Protein AF-0000000085136903 (afdb_homodimer)

InterPro domains:
  IPR010854 YdgH/BhsA/McbA-like domain [PF07338] (37-89)
  IPR025543 Dodecin-like [G3DSA:3.30.1660.10] (21-91)
  IPR036275 YdgH-like superfamily [SSF159871] (2-90)

Solvent-accessible surface area (backbone atoms only — not comparable to full-atom values): 10305 Å² total; per-residue (Å²): 133,81,78,76,74,79,75,72,73,69,76,73,72,72,69,71,70,57,91,49,70,23,38,85,38,52,57,76,63,36,66,77,47,45,87,53,40,41,80,76,54,72,50,73,38,78,70,21,76,35,71,69,50,32,50,51,50,47,33,51,53,32,35,75,71,62,21,46,32,33,29,61,72,46,75,42,73,44,48,24,24,31,36,32,28,41,28,22,29,72,110,133,81,80,74,75,74,74,71,74,68,76,73,71,72,68,71,70,57,89,47,71,24,38,86,38,50,57,75,63,36,66,78,48,45,88,54,39,41,80,74,54,72,51,72,38,78,70,20,76,34,71,68,51,32,50,50,50,46,33,51,55,32,34,76,70,61,20,46,32,34,30,62,73,44,77,43,74,44,46,26,25,31,35,33,28,41,28,22,29,71,108

Foldseek 3Di:
DPPPPPPPPPPPPPCPVPVFQEAEDEPVVCVVVVVVDDDDDDDADDDDPDPVRRVVVRRVVCRVVPHNYDYDDDDDDDDDDDDDDDDDDDD/DDPPPPPPPPPPPPCPVPVFQEAEDEPVVCVVVVVVDDDDDDDADDDDPDPVRRVVVRRVVCRVVPHNYDYDDDDDDDDDDDDDDDDDDDD

Structure (mmCIF, N/CA/C/O backbone):
data_AF-0000000085136903-model_v1
#
loop_
_entity.id
_entity.type
_entity.pdbx_description
1 polymer 'YdgH/BhsA/McbA-like domain-containing protein'
#
loop_
_atom_site.group_PDB
_atom_site.id
_atom_site.type_symbol
_atom_site.label_atom_id
_atom_site.label_alt_id
_atom_site.label_comp_id
_atom_site.label_asym_id
_atom_site.label_entity_id
_atom_site.label_seq_id
_atom_site.pdbx_PDB_ins_code
_atom_site.Cartn_x
_atom_site.Cartn_y
_atom_site.Cartn_z
_atom_site.occupancy
_atom_site.B_iso_or_equiv
_atom_site.auth_seq_id
_atom_site.auth_comp_id
_atom_site.auth_asym_id
_atom_site.auth_atom_id
_atom_site.pdbx_PDB_model_num
ATOM 1 N N . MET A 1 1 ? 38.75 -56.75 4.539 1 23.97 1 MET A N 1
ATOM 2 C CA . MET A 1 1 ? 37.594 -56.531 3.678 1 23.97 1 MET A CA 1
ATOM 3 C C . MET A 1 1 ? 36.594 -55.594 4.332 1 23.97 1 MET A C 1
ATOM 5 O O . MET A 1 1 ? 35.875 -56 5.23 1 23.97 1 MET A O 1
ATOM 9 N N . LYS A 1 2 ? 37.156 -54.531 4.879 1 30.02 2 LYS A N 1
ATOM 10 C CA . LYS A 1 2 ? 36.5 -53.5 5.68 1 30.02 2 LYS A CA 1
ATOM 11 C C . LYS A 1 2 ? 35.25 -52.969 4.992 1 30.02 2 LYS A C 1
ATOM 13 O O . LYS A 1 2 ? 35.312 -52.562 3.83 1 30.02 2 LYS A O 1
ATOM 18 N N . ILE A 1 3 ? 34 -53.5 5.316 1 26.83 3 ILE A N 1
ATOM 19 C CA . ILE A 1 3 ? 32.656 -53.25 4.836 1 26.83 3 ILE A CA 1
ATOM 20 C C . ILE A 1 3 ? 32.344 -51.75 4.895 1 26.83 3 ILE A C 1
ATOM 22 O O . ILE A 1 3 ? 32.469 -51.156 5.953 1 26.83 3 ILE A O 1
ATOM 26 N N . ILE A 1 4 ? 32.75 -50.938 4.008 1 33.31 4 ILE A N 1
ATOM 27 C CA . ILE A 1 4 ? 32.344 -49.562 3.766 1 33.31 4 ILE A CA 1
ATOM 28 C C . ILE A 1 4 ? 30.828 -49.438 3.854 1 33.31 4 ILE A C 1
ATOM 30 O O . ILE A 1 4 ? 30.109 -50.094 3.09 1 33.31 4 ILE A O 1
ATOM 34 N N . SER A 1 5 ? 30.297 -49.344 5.027 1 35.25 5 SER A N 1
ATOM 35 C CA . SER A 1 5 ? 28.891 -49.062 5.285 1 35.25 5 SER A CA 1
ATOM 36 C C . SER A 1 5 ? 28.375 -47.906 4.434 1 35.25 5 SER A C 1
ATOM 38 O O . SER A 1 5 ? 28.984 -46.844 4.418 1 35.25 5 SER A O 1
ATOM 40 N N . LYS A 1 6 ? 27.75 -48.188 3.318 1 33.81 6 LYS A N 1
ATOM 41 C CA . LYS A 1 6 ? 27.016 -47.281 2.447 1 33.81 6 LYS A CA 1
ATOM 42 C C . LYS A 1 6 ? 26.062 -46.375 3.254 1 33.81 6 LYS A C 1
ATOM 44 O O . LYS A 1 6 ? 25.094 -46.875 3.84 1 33.81 6 LYS A O 1
ATOM 49 N N . MET A 1 7 ? 26.531 -45.438 3.943 1 32.44 7 MET A N 1
ATOM 50 C CA . MET A 1 7 ? 25.625 -44.469 4.559 1 32.44 7 MET A CA 1
ATOM 51 C C . MET A 1 7 ? 24.625 -43.938 3.543 1 32.44 7 MET A C 1
ATOM 53 O O . MET A 1 7 ? 25 -43.344 2.527 1 32.44 7 MET A O 1
ATOM 57 N N . LEU A 1 8 ? 23.547 -44.625 3.225 1 30.19 8 LEU A N 1
ATOM 58 C CA . LEU A 1 8 ? 22.422 -44.125 2.453 1 30.19 8 LEU A CA 1
ATOM 59 C C . LEU A 1 8 ? 21.953 -42.781 2.99 1 30.19 8 LEU A C 1
ATOM 61 O O . LEU A 1 8 ? 21.578 -42.656 4.16 1 30.19 8 LEU A O 1
ATOM 65 N N . VAL A 1 9 ? 22.625 -41.719 2.768 1 32.25 9 VAL A N 1
ATOM 66 C CA . VAL A 1 9 ? 22.047 -40.406 2.988 1 32.25 9 VAL A CA 1
ATOM 67 C C . VAL A 1 9 ? 20.625 -40.375 2.453 1 32.25 9 VAL A C 1
ATOM 69 O O . VAL A 1 9 ? 20.406 -40.5 1.246 1 32.25 9 VAL A O 1
ATOM 72 N N . GLY A 1 10 ? 19.719 -41 3.148 1 31.94 10 GLY A N 1
ATOM 73 C CA . GLY A 1 10 ? 18.312 -40.844 2.797 1 31.94 10 GLY A CA 1
ATOM 74 C C . GLY A 1 10 ? 17.922 -39.406 2.484 1 31.94 10 GLY A C 1
ATOM 75 O O . GLY A 1 10 ? 18.234 -38.5 3.254 1 31.94 10 GLY A O 1
ATOM 76 N N . ALA A 1 11 ? 18.094 -39 1.24 1 31.12 11 ALA A N 1
ATOM 77 C CA . ALA A 1 11 ? 17.453 -37.719 0.863 1 31.12 11 ALA A CA 1
ATOM 78 C C . ALA A 1 11 ? 16.109 -37.562 1.559 1 31.12 11 ALA A C 1
ATOM 80 O O . ALA A 1 11 ? 15.195 -38.375 1.352 1 31.12 11 ALA A O 1
ATOM 81 N N . LEU A 1 12 ? 16.031 -37.375 2.855 1 32.25 12 LEU A N 1
ATOM 82 C CA . LEU A 1 12 ? 14.789 -36.938 3.469 1 32.25 12 LEU A CA 1
ATOM 83 C C . LEU A 1 12 ? 14.039 -36 2.551 1 32.25 12 LEU A C 1
ATOM 85 O O . LEU A 1 12 ? 14.531 -34.906 2.238 1 32.25 12 LEU A O 1
ATOM 89 N N . ALA A 1 13 ? 13.352 -36.5 1.514 1 32.62 13 ALA A N 1
ATOM 90 C CA . ALA A 1 13 ? 12.305 -35.75 0.824 1 32.62 13 ALA A CA 1
ATOM 91 C C . ALA A 1 13 ? 11.453 -34.969 1.813 1 32.62 13 ALA A C 1
ATOM 93 O O . ALA A 1 13 ? 10.75 -35.562 2.643 1 32.62 13 ALA A O 1
ATOM 94 N N . PHE A 1 14 ? 11.984 -34.125 2.594 1 31.33 14 PHE A N 1
ATOM 95 C CA . PHE A 1 14 ? 11.078 -33.25 3.342 1 31.33 14 PHE A CA 1
ATOM 96 C C . PHE A 1 14 ? 9.812 -32.969 2.543 1 31.33 14 PHE A C 1
ATOM 98 O O . PHE A 1 14 ? 9.875 -32.438 1.438 1 31.33 14 PHE A O 1
ATOM 105 N N . ALA A 1 15 ? 8.859 -33.844 2.402 1 34.53 15 ALA A N 1
ATOM 106 C CA . ALA A 1 15 ? 7.496 -33.469 2.037 1 34.53 15 ALA A CA 1
ATOM 107 C C . ALA A 1 15 ? 7.094 -32.156 2.697 1 34.53 15 ALA A C 1
ATOM 109 O O . ALA A 1 15 ? 6.855 -32.094 3.906 1 34.53 15 ALA A O 1
ATOM 110 N N . VAL A 1 16 ? 7.793 -31.156 2.736 1 36.34 16 VAL A N 1
ATOM 111 C CA . VAL A 1 16 ? 7.07 -29.938 3.088 1 36.34 16 VAL A CA 1
ATOM 112 C C . VAL A 1 16 ? 5.609 -30.062 2.658 1 36.34 16 VAL A C 1
ATOM 114 O O . VAL A 1 16 ? 5.312 -30.203 1.468 1 36.34 16 VAL A O 1
ATOM 117 N N . THR A 1 17 ? 4.75 -30.875 3.25 1 40.06 17 THR A N 1
ATOM 118 C CA . THR A 1 17 ? 3.314 -30.953 3.008 1 40.06 17 THR A CA 1
ATOM 119 C C . THR A 1 17 ? 2.744 -29.562 2.74 1 40.06 17 THR A C 1
ATOM 121 O O . THR A 1 17 ? 2.768 -28.688 3.617 1 40.06 17 THR A O 1
ATOM 124 N N . ASN A 1 18 ? 3.203 -28.969 1.806 1 45.53 18 ASN A N 1
ATOM 125 C CA . ASN A 1 18 ? 2.449 -27.766 1.433 1 45.53 18 ASN A CA 1
ATOM 126 C C . ASN A 1 18 ? 0.958 -27.938 1.705 1 45.53 18 ASN A C 1
ATOM 128 O O . ASN A 1 18 ? 0.367 -28.953 1.332 1 45.53 18 ASN A O 1
ATOM 132 N N . VAL A 1 19 ? 0.495 -27.594 2.959 1 55.88 19 VAL A N 1
ATOM 133 C CA . VAL A 1 19 ? -0.893 -27.688 3.4 1 55.88 19 VAL A CA 1
ATOM 134 C C . VAL A 1 19 ? -1.829 -27.484 2.211 1 55.88 19 VAL A C 1
ATOM 136 O O . VAL A 1 19 ? -2.904 -28.078 2.148 1 55.88 19 VAL A O 1
ATOM 139 N N . TYR A 1 20 ? -1.278 -26.719 1.335 1 63.19 20 TYR A N 1
ATOM 140 C CA . TYR A 1 20 ? -2.168 -26.531 0.196 1 63.19 20 TYR A CA 1
ATOM 141 C C . TYR A 1 20 ? -1.762 -27.422 -0.973 1 63.19 20 TYR A C 1
ATOM 143 O O . TYR A 1 20 ? -0.585 -27.75 -1.124 1 63.19 20 TYR A O 1
ATOM 151 N N . ALA A 1 21 ? -2.658 -27.953 -1.656 1 73 21 ALA A N 1
ATOM 152 C CA . ALA A 1 21 ? -2.482 -28.828 -2.812 1 73 21 ALA A CA 1
ATOM 153 C C . ALA A 1 21 ? -1.931 -28.062 -4.008 1 73 21 ALA A C 1
ATOM 155 O O . ALA A 1 21 ? -1.043 -28.547 -4.711 1 73 21 ALA A O 1
ATOM 156 N N . ALA A 1 22 ? -2.406 -26.859 -4.02 1 85.69 22 ALA A N 1
ATOM 157 C CA . ALA A 1 22 ? -2.02 -26.094 -5.203 1 85.69 22 ALA A CA 1
ATOM 158 C C . ALA A 1 22 ? -0.584 -25.578 -5.086 1 85.69 22 ALA A C 1
ATOM 160 O O . ALA A 1 22 ? -0.19 -25.047 -4.043 1 85.69 22 ALA A O 1
ATOM 161 N N . GLU A 1 23 ? 0.165 -25.844 -6.133 1 87.56 23 GLU A N 1
ATOM 162 C CA . GLU A 1 23 ? 1.556 -25.406 -6.191 1 87.56 23 GLU A CA 1
ATOM 163 C C . GLU A 1 23 ? 1.69 -24.094 -6.965 1 87.56 23 GLU A C 1
ATOM 165 O O . GLU A 1 23 ? 1.056 -23.906 -8.008 1 87.56 23 GLU A O 1
ATOM 170 N N . LEU A 1 24 ? 2.562 -23.219 -6.418 1 87 24 LEU 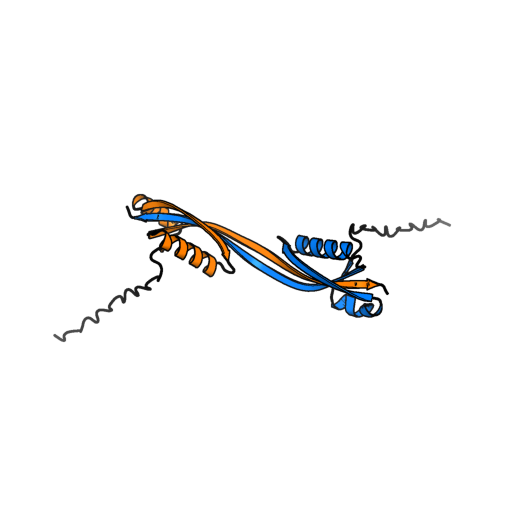A N 1
ATOM 171 C CA . LEU A 1 24 ? 2.873 -21.953 -7.086 1 87 24 LEU A CA 1
ATOM 172 C C . LEU A 1 24 ? 3.986 -22.141 -8.109 1 87 24 LEU A C 1
ATOM 174 O O . LEU A 1 24 ? 5.031 -22.719 -7.801 1 87 24 LEU A O 1
ATOM 178 N N . MET A 1 25 ? 3.725 -21.719 -9.43 1 87.25 25 MET A N 1
ATOM 179 C CA . MET A 1 25 ? 4.73 -21.766 -10.484 1 87.25 25 MET A CA 1
ATOM 180 C C . MET A 1 25 ? 4.887 -20.406 -11.148 1 87.25 25 MET A C 1
ATOM 182 O O . MET A 1 25 ? 3.912 -19.672 -11.289 1 87.25 25 MET A O 1
ATOM 186 N N . THR A 1 26 ? 6.141 -20.172 -11.523 1 83.62 26 THR A N 1
ATOM 187 C CA . THR A 1 26 ? 6.34 -18.984 -12.336 1 83.62 26 THR A CA 1
ATOM 188 C C . THR A 1 26 ? 5.895 -19.219 -13.773 1 83.62 26 THR A C 1
ATOM 190 O O . THR A 1 26 ? 5.789 -20.375 -14.211 1 83.62 26 THR A O 1
ATOM 193 N N . LYS A 1 27 ? 5.688 -18.109 -14.461 1 88.81 27 LYS A N 1
ATOM 194 C CA . LYS A 1 27 ? 5.297 -18.219 -15.867 1 88.81 27 LYS A CA 1
ATOM 195 C C . LYS A 1 27 ? 6.348 -18.969 -16.672 1 88.81 27 LYS A C 1
ATOM 197 O O . LYS A 1 27 ? 6.012 -19.844 -17.469 1 88.81 27 LYS A O 1
ATOM 202 N N . ALA A 1 28 ? 7.59 -18.719 -16.438 1 83.56 28 ALA A N 1
ATOM 203 C CA . ALA A 1 28 ? 8.695 -19.344 -17.172 1 83.56 28 ALA A CA 1
ATOM 204 C C . ALA A 1 28 ? 8.734 -20.844 -16.922 1 83.56 28 ALA A C 1
ATOM 206 O O . ALA A 1 28 ? 8.93 -21.641 -17.844 1 83.56 28 ALA A O 1
ATOM 207 N N . GLU A 1 29 ? 8.555 -21.234 -15.641 1 85.06 29 GLU A N 1
ATOM 208 C CA . GLU A 1 29 ? 8.531 -22.641 -15.305 1 85.06 29 GLU A CA 1
ATOM 209 C C . GLU A 1 29 ? 7.309 -23.344 -15.898 1 85.06 29 GLU A C 1
ATOM 211 O O . GLU A 1 29 ? 7.402 -24.469 -16.391 1 85.06 29 GLU A O 1
ATOM 216 N N . PHE A 1 30 ? 6.301 -22.625 -15.875 1 93.88 30 PHE A N 1
ATOM 217 C CA . PHE A 1 30 ? 5.047 -23.219 -16.344 1 93.88 30 PHE A CA 1
ATOM 218 C C . PHE A 1 30 ? 5.082 -23.453 -17.844 1 93.88 30 PHE A C 1
ATOM 220 O O . PHE A 1 30 ? 4.574 -24.469 -18.328 1 93.88 30 PHE A O 1
ATOM 227 N N . GLU A 1 31 ? 5.594 -22.578 -18.516 1 92.62 31 GLU A N 1
ATOM 228 C CA . GLU A 1 31 ? 5.668 -22.688 -19.969 1 92.62 31 GLU A CA 1
ATOM 229 C C . GLU A 1 31 ? 6.312 -24.016 -20.391 1 92.62 31 GLU A C 1
ATOM 231 O O . GLU A 1 31 ? 5.965 -24.578 -21.438 1 92.62 31 GLU A O 1
ATOM 236 N N . LYS A 1 32 ? 7.191 -24.562 -19.609 1 92.81 32 LYS A N 1
ATOM 237 C CA . LYS A 1 32 ? 7.891 -25.812 -19.922 1 92.81 32 LYS A CA 1
ATOM 238 C C . LYS A 1 32 ? 6.977 -27.016 -19.734 1 92.81 32 LYS A C 1
ATOM 240 O O . LYS A 1 32 ? 7.234 -28.094 -20.297 1 92.81 32 LYS A O 1
ATOM 245 N N . VAL A 1 33 ? 5.961 -26.828 -18.922 1 94.38 33 VAL A N 1
ATOM 246 C CA . VAL A 1 33 ? 5.121 -27.969 -18.594 1 94.38 33 VAL A CA 1
ATOM 247 C C . VAL A 1 33 ? 3.664 -27.656 -18.922 1 94.38 33 VAL A C 1
ATOM 249 O O . VAL A 1 33 ? 2.76 -28.406 -18.531 1 94.38 33 VAL A O 1
ATOM 252 N N . GLU A 1 34 ? 3.27 -26.578 -19.5 1 95.56 34 GLU A N 1
ATOM 253 C CA . GLU A 1 34 ? 1.928 -26.078 -19.781 1 95.56 34 GLU A CA 1
ATOM 254 C C . GLU A 1 34 ? 1.062 -27.141 -20.438 1 95.56 34 GLU A C 1
ATOM 256 O O . GLU A 1 34 ? -0.133 -27.25 -20.141 1 95.56 34 GLU A O 1
ATOM 261 N N . SER A 1 35 ? 1.703 -28 -21.234 1 96.31 35 SER A N 1
ATOM 262 C CA . SER A 1 35 ? 0.973 -29.031 -21.969 1 96.31 35 SER A CA 1
ATOM 263 C C . SER A 1 35 ? 0.404 -30.078 -21.016 1 96.31 35 SER A C 1
ATOM 265 O O . SER A 1 35 ? -0.528 -30.797 -21.375 1 96.31 35 SER A O 1
ATOM 267 N N . GLN A 1 36 ? 0.978 -30.188 -19.906 1 96.5 36 GLN A N 1
ATOM 268 C CA . GLN A 1 36 ? 0.554 -31.188 -18.922 1 96.5 36 GLN A CA 1
ATOM 269 C C . GLN A 1 36 ? -0.641 -30.688 -18.125 1 96.5 36 GLN A C 1
ATOM 271 O O . GLN A 1 36 ? -1.258 -31.453 -17.375 1 96.5 36 GLN A O 1
ATOM 276 N N . TYR A 1 37 ? -0.963 -29.5 -18.328 1 96.56 37 TYR A N 1
ATOM 277 C CA . TYR A 1 37 ? -1.989 -28.875 -17.5 1 96.56 37 TYR A CA 1
ATOM 278 C C . TYR A 1 37 ? -3.076 -28.234 -18.344 1 96.56 37 TYR A C 1
ATOM 280 O O . TYR A 1 37 ? -2.834 -27.875 -19.5 1 96.56 37 TYR A O 1
ATOM 288 N N . GLU A 1 38 ? -4.355 -28.172 -17.797 1 97.5 38 GLU A N 1
ATOM 289 C CA . GLU A 1 38 ? -5.465 -27.453 -18.422 1 97.5 38 GLU A CA 1
ATOM 290 C C . GLU A 1 38 ? -5.957 -26.328 -17.516 1 97.5 38 GLU A C 1
ATOM 292 O O . GLU A 1 38 ? -6.141 -26.516 -16.312 1 97.5 38 GLU A O 1
ATOM 297 N N . LYS A 1 39 ? -6.121 -25.125 -18.141 1 96.25 39 LYS A N 1
ATOM 298 C CA . LYS A 1 39 ? -6.609 -23.969 -17.375 1 96.25 39 LYS A CA 1
ATOM 299 C C . LYS A 1 39 ? -8.031 -24.203 -16.875 1 96.25 39 LYS A C 1
ATOM 301 O O . LYS A 1 39 ? -8.906 -24.609 -17.641 1 96.25 39 LYS A O 1
ATOM 306 N N . ILE A 1 40 ? -8.234 -23.984 -15.688 1 97.19 40 ILE A N 1
ATOM 307 C CA . ILE A 1 40 ? -9.562 -24.219 -15.141 1 97.19 40 ILE A CA 1
ATOM 308 C C . ILE A 1 40 ? -10.148 -22.891 -14.641 1 97.19 40 ILE A C 1
ATOM 310 O O . ILE A 1 40 ? -11.273 -22.859 -14.133 1 97.19 40 ILE A O 1
ATOM 314 N N . GLY A 1 41 ? -9.414 -21.703 -14.594 1 94.75 41 GLY A N 1
ATOM 315 C CA . GLY A 1 41 ? -9.93 -20.406 -14.211 1 94.75 41 GLY A CA 1
ATOM 316 C C . GLY A 1 41 ? -8.844 -19.406 -13.852 1 94.75 41 GLY A C 1
ATOM 317 O O . GLY A 1 41 ? -7.68 -19.594 -14.219 1 94.75 41 GLY A O 1
ATOM 318 N N . ASP A 1 42 ? -9.227 -18.25 -13.328 1 95.19 42 ASP A N 1
ATOM 319 C CA . ASP A 1 42 ? -8.344 -17.219 -12.789 1 95.19 42 ASP A CA 1
ATOM 320 C C . ASP A 1 42 ? -8.789 -16.781 -11.398 1 95.19 42 ASP A C 1
ATOM 322 O O . ASP A 1 42 ? -9.961 -16.922 -11.047 1 95.19 42 ASP A O 1
ATOM 326 N N . ILE A 1 43 ? -7.797 -16.453 -10.617 1 93.94 43 ILE A N 1
ATOM 327 C CA . ILE A 1 43 ? -8.055 -15.961 -9.266 1 93.94 43 ILE A CA 1
ATOM 328 C C . ILE A 1 43 ? -7.312 -14.648 -9.039 1 93.94 43 ILE A C 1
ATOM 330 O O . ILE A 1 43 ? -6.398 -14.305 -9.797 1 93.94 43 ILE A O 1
ATOM 334 N N . SER A 1 44 ? -7.922 -13.859 -7.988 1 91.88 44 SER A N 1
ATOM 335 C CA . SER A 1 44 ? -7.258 -12.609 -7.633 1 91.88 44 SER A CA 1
ATOM 336 C C . SER A 1 44 ? -7.352 -12.344 -6.133 1 91.88 44 SER A C 1
ATOM 338 O O . SER A 1 44 ? -8.164 -12.953 -5.438 1 91.88 44 SER A O 1
ATOM 340 N N . THR A 1 45 ? -6.438 -11.734 -5.609 1 89.94 45 THR A N 1
ATOM 341 C CA . THR A 1 45 ? -6.453 -11.25 -4.234 1 89.94 45 THR A CA 1
ATOM 342 C C . THR A 1 45 ? -6.254 -9.734 -4.195 1 89.94 45 THR A C 1
ATOM 344 O O . THR A 1 45 ? -5.605 -9.164 -5.078 1 89.94 45 THR A O 1
ATOM 347 N N . SER A 1 46 ? -7.156 -9.281 -3.209 1 81.38 46 SER A N 1
ATOM 348 C CA . SER A 1 46 ? -7.062 -7.84 -2.994 1 81.38 46 SER A CA 1
ATOM 349 C C . SER A 1 46 ? -7.035 -7.504 -1.508 1 81.38 46 SER A C 1
ATOM 351 O O . SER A 1 46 ? -7.555 -8.258 -0.685 1 81.38 46 SER A O 1
ATOM 353 N N . ASN A 1 47 ? -5.949 -6.789 -1.061 1 74.81 47 ASN A N 1
ATOM 354 C CA . ASN A 1 47 ? -5.98 -6.199 0.273 1 74.81 47 ASN A CA 1
ATOM 355 C C . ASN A 1 47 ? -5.078 -6.957 1.243 1 74.81 47 ASN A C 1
ATOM 357 O O . ASN A 1 47 ? -5.344 -6.996 2.445 1 74.81 47 ASN A O 1
ATOM 361 N N . GLU A 1 48 ? -4.238 -7.676 0.628 1 72.12 48 GLU A N 1
ATOM 362 C CA . GLU A 1 48 ? -3.303 -8.367 1.51 1 72.12 48 GLU A CA 1
ATOM 363 C C . GLU A 1 48 ? -2.186 -7.438 1.972 1 72.12 48 GLU A C 1
ATOM 365 O O . GLU A 1 48 ? -1.855 -6.469 1.284 1 72.12 48 GLU A O 1
ATOM 370 N N . MET A 1 49 ? -1.651 -7.738 3.189 1 73.69 49 MET A N 1
ATOM 371 C CA . MET A 1 49 ? -0.703 -6.84 3.842 1 73.69 49 MET A CA 1
ATOM 372 C C . MET A 1 49 ? 0.721 -7.117 3.371 1 73.69 49 MET A C 1
ATOM 374 O O . MET A 1 49 ? 1.597 -6.258 3.488 1 73.69 49 MET A O 1
ATOM 378 N N . SER A 1 50 ? 0.898 -8.344 2.93 1 74.69 50 SER A N 1
ATOM 379 C CA . SER A 1 50 ? 2.236 -8.695 2.463 1 74.69 50 SER A CA 1
ATOM 380 C C . SER A 1 50 ? 2.172 -9.617 1.252 1 74.69 50 SER A C 1
ATOM 382 O O . SER A 1 50 ? 1.134 -10.219 0.979 1 74.69 50 SER A O 1
ATOM 384 N N . THR A 1 51 ? 3.301 -9.609 0.578 1 75.19 51 THR A N 1
ATOM 385 C CA . THR A 1 51 ? 3.42 -10.516 -0.559 1 75.19 51 THR A CA 1
ATOM 386 C C . THR A 1 51 ? 3.191 -11.961 -0.125 1 75.19 51 THR A C 1
ATOM 388 O O . THR A 1 51 ? 2.572 -12.742 -0.851 1 75.19 51 THR A O 1
ATOM 391 N N . ALA A 1 52 ? 3.674 -12.305 1.064 1 77.06 52 ALA A N 1
ATOM 392 C CA . ALA A 1 52 ? 3.488 -13.648 1.596 1 77.06 52 ALA A CA 1
ATOM 393 C C . ALA A 1 52 ? 2.012 -13.953 1.829 1 77.06 52 ALA A C 1
ATOM 395 O O . ALA A 1 52 ? 1.525 -15.023 1.469 1 77.06 52 ALA A O 1
ATOM 396 N N . ASP A 1 53 ? 1.289 -12.984 2.348 1 81.94 53 ASP A N 1
ATOM 397 C CA . ASP A 1 53 ? -0.14 -13.141 2.598 1 81.94 53 ASP A CA 1
ATOM 398 C C . ASP A 1 53 ? -0.92 -13.242 1.289 1 81.94 53 ASP A C 1
ATOM 400 O O . ASP A 1 53 ? -1.857 -14.031 1.176 1 81.94 53 ASP A O 1
ATOM 404 N N . ALA A 1 54 ? -0.565 -12.438 0.342 1 84.5 54 ALA A N 1
ATOM 405 C CA . ALA A 1 54 ? -1.227 -12.453 -0.959 1 84.5 54 ALA A CA 1
ATOM 406 C C . ALA A 1 54 ? -1.047 -13.805 -1.649 1 84.5 54 ALA A C 1
ATOM 408 O O . ALA A 1 54 ? -2.002 -14.359 -2.195 1 84.5 54 ALA A O 1
ATOM 409 N N . LYS A 1 55 ? 0.183 -14.281 -1.543 1 83.38 55 LYS A N 1
ATOM 410 C CA . LYS A 1 55 ? 0.474 -15.586 -2.127 1 83.38 55 LYS A CA 1
ATOM 411 C C . LYS A 1 55 ? -0.325 -16.688 -1.438 1 83.38 55 LYS A C 1
ATOM 413 O O . LYS A 1 55 ? -0.893 -17.562 -2.102 1 83.38 55 LYS A O 1
ATOM 418 N N . GLU A 1 56 ? -0.351 -16.641 -0.131 1 84.88 56 GLU A N 1
ATOM 419 C CA . GLU A 1 56 ? -1.094 -17.641 0.627 1 84.88 56 GLU A CA 1
ATOM 420 C C . GLU A 1 56 ? -2.578 -17.609 0.276 1 84.88 56 GLU A C 1
ATOM 422 O O . GLU A 1 56 ? -3.207 -18.656 0.117 1 84.88 56 GLU A O 1
ATOM 427 N N . ASP A 1 57 ? -3.125 -16.406 0.11 1 89.56 57 ASP A N 1
ATOM 428 C CA . ASP A 1 57 ? -4.527 -16.25 -0.268 1 89.56 57 ASP A CA 1
ATOM 429 C C . ASP A 1 57 ? -4.793 -16.859 -1.646 1 89.56 57 ASP A C 1
ATOM 431 O O . ASP A 1 57 ? -5.789 -17.547 -1.84 1 89.56 57 ASP A O 1
ATOM 435 N N . LEU A 1 58 ? -3.912 -16.562 -2.539 1 91.62 58 LEU A N 1
ATOM 436 C CA . LEU A 1 58 ? -4.047 -17.109 -3.885 1 91.62 58 LEU A CA 1
ATOM 437 C C . LEU A 1 58 ? -3.957 -18.641 -3.865 1 91.62 58 LEU A C 1
ATOM 439 O O . LEU A 1 58 ? -4.719 -19.312 -4.555 1 91.62 58 LEU A O 1
ATOM 443 N N . ILE A 1 59 ? -3.08 -19.203 -3.039 1 90.75 59 ILE A N 1
ATOM 444 C CA . ILE A 1 59 ? -2.914 -20.641 -2.926 1 90.75 59 ILE A CA 1
ATOM 445 C C . ILE A 1 59 ? -4.176 -21.266 -2.328 1 90.75 59 ILE A C 1
ATOM 447 O O . ILE A 1 59 ? -4.664 -22.281 -2.814 1 90.75 59 ILE A O 1
ATOM 451 N N . LYS A 1 60 ? -4.672 -20.625 -1.354 1 89.88 60 LYS A N 1
ATOM 452 C CA . LYS A 1 60 ? -5.895 -21.125 -0.727 1 89.88 60 LYS A CA 1
ATOM 453 C C . LYS A 1 60 ? -7.051 -21.156 -1.722 1 89.88 60 LYS A C 1
ATOM 455 O O . LYS A 1 60 ? -7.793 -22.125 -1.793 1 89.88 60 LYS A O 1
ATOM 460 N N . LYS A 1 61 ? -7.184 -20.078 -2.475 1 92.44 61 LYS A N 1
ATOM 461 C CA . LYS A 1 61 ? -8.242 -20 -3.475 1 92.44 61 LYS A CA 1
ATOM 462 C C . LYS A 1 61 ? -8.07 -21.078 -4.547 1 92.44 61 LYS A C 1
ATOM 464 O O . LYS A 1 61 ? -9.047 -21.672 -5 1 92.44 61 LYS A O 1
ATOM 469 N N . ALA A 1 62 ? -6.871 -21.266 -4.867 1 93.5 62 ALA A N 1
ATOM 470 C CA . ALA A 1 62 ? -6.582 -22.297 -5.863 1 93.5 62 ALA A CA 1
ATOM 471 C C . ALA A 1 62 ? -6.93 -23.688 -5.336 1 93.5 62 ALA A C 1
ATOM 473 O O . ALA A 1 62 ? -7.516 -24.5 -6.055 1 93.5 62 ALA A O 1
ATOM 474 N N . ASP A 1 63 ? -6.625 -23.906 -4.109 1 90.06 63 ASP A N 1
ATOM 475 C CA . ASP A 1 63 ? -6.914 -25.188 -3.49 1 90.06 63 ASP A CA 1
ATOM 476 C C . ASP A 1 63 ? -8.422 -25.438 -3.408 1 90.06 63 ASP A C 1
ATOM 478 O O . ASP A 1 63 ? -8.883 -26.547 -3.664 1 90.06 63 ASP A O 1
ATOM 482 N N . GLU A 1 64 ? -9.148 -24.406 -3.135 1 91.69 64 GLU A N 1
ATOM 483 C CA . GLU A 1 64 ? -10.602 -24.516 -3.02 1 91.69 64 GLU A CA 1
ATOM 484 C C . GLU A 1 64 ? -11.234 -24.875 -4.359 1 91.69 64 GLU A C 1
ATOM 486 O O . GLU A 1 64 ? -12.281 -25.516 -4.406 1 91.69 64 GLU A O 1
ATOM 491 N N . LYS A 1 65 ? -10.508 -24.453 -5.32 1 92.56 65 LYS A N 1
ATOM 492 C CA . LYS A 1 65 ? -11.039 -24.688 -6.66 1 92.56 65 LYS A CA 1
ATOM 493 C C . LYS A 1 65 ? -10.484 -25.984 -7.246 1 92.56 65 LYS A C 1
ATOM 495 O O . LYS A 1 65 ? -10.805 -26.344 -8.375 1 92.56 65 LYS A O 1
ATOM 500 N N . GLY A 1 66 ? -9.555 -26.594 -6.453 1 93 66 GLY A N 1
ATOM 501 C CA . GLY A 1 66 ? -9.039 -27.891 -6.832 1 93 66 GLY A CA 1
ATOM 502 C C . GLY A 1 66 ? -7.895 -27.812 -7.828 1 93 66 GLY A C 1
ATOM 503 O O . GLY A 1 66 ? -7.625 -28.781 -8.547 1 93 66 GLY A O 1
ATOM 504 N N . ALA A 1 67 ? -7.312 -26.672 -7.875 1 93.81 67 ALA A N 1
ATOM 505 C CA . ALA A 1 67 ? -6.199 -26.516 -8.812 1 93.81 67 ALA A CA 1
ATOM 506 C C . ALA A 1 67 ? -4.961 -27.25 -8.312 1 93.81 67 ALA A C 1
ATOM 508 O O . ALA A 1 67 ? -4.734 -27.359 -7.109 1 93.81 67 ALA A O 1
ATOM 509 N N . ASP A 1 68 ? -4.164 -27.734 -9.32 1 94.06 68 ASP A N 1
ATOM 510 C CA . ASP A 1 68 ? -2.875 -28.344 -9 1 94.06 68 ASP A CA 1
ATOM 511 C C . ASP A 1 68 ? -1.755 -27.297 -9.031 1 94.06 68 ASP A C 1
ATOM 513 O O . ASP A 1 68 ? -0.775 -27.422 -8.297 1 94.06 68 ASP A O 1
ATOM 517 N N . VAL A 1 69 ? -2.02 -26.328 -9.859 1 93.62 69 VAL A N 1
ATOM 518 C CA . VAL A 1 69 ? -0.983 -25.328 -10.07 1 93.62 69 VAL A CA 1
ATOM 519 C C . VAL A 1 69 ? -1.621 -23.953 -10.195 1 93.62 69 VAL A C 1
ATOM 521 O O . VAL A 1 69 ? -2.689 -23.797 -10.797 1 93.62 69 VAL A O 1
ATOM 524 N N . LEU A 1 70 ? -0.973 -23 -9.617 1 95.19 70 LEU A N 1
ATOM 525 C CA . LEU A 1 70 ? -1.288 -21.609 -9.914 1 95.19 70 LEU A CA 1
ATOM 526 C C . LEU A 1 70 ? -0.077 -20.891 -10.5 1 95.19 70 LEU A C 1
ATOM 528 O O . LEU A 1 70 ? 1.053 -21.109 -10.055 1 95.19 70 LEU A O 1
ATOM 532 N N . VAL A 1 71 ? -0.349 -20.016 -11.531 1 94.31 71 VAL A N 1
ATOM 533 C CA . VAL A 1 71 ? 0.663 -19.234 -12.219 1 94.31 71 VAL A CA 1
ATOM 534 C C . VAL A 1 71 ? 0.364 -17.734 -12.039 1 94.31 71 VAL A C 1
ATOM 536 O O . VAL A 1 71 ? -0.659 -17.25 -12.516 1 94.31 71 VAL A O 1
ATOM 539 N N . LEU A 1 72 ? 1.372 -17.094 -11.422 1 89.81 72 LEU A N 1
ATOM 540 C CA . LEU A 1 72 ? 1.187 -15.664 -11.172 1 8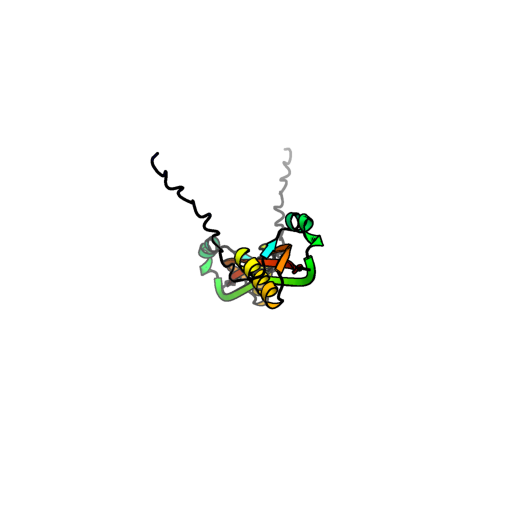9.81 72 LEU A CA 1
ATOM 541 C C . LEU A 1 72 ? 1.222 -14.867 -12.469 1 89.81 72 LEU A C 1
ATOM 543 O O . LEU A 1 72 ? 2.125 -15.047 -13.289 1 89.81 72 LEU A O 1
ATOM 547 N N . THR A 1 73 ? 0.214 -14.07 -12.633 1 91.81 73 THR A N 1
ATOM 548 C CA . THR A 1 73 ? 0.126 -13.281 -13.859 1 91.81 73 THR A CA 1
ATOM 549 C C . THR A 1 73 ? 0.389 -11.805 -13.562 1 91.81 73 THR A C 1
ATOM 551 O O . THR A 1 73 ? 0.878 -11.07 -14.422 1 91.81 73 THR A O 1
ATOM 554 N N . SER A 1 74 ? -0.05 -11.391 -12.414 1 84.06 74 SER A N 1
ATOM 555 C CA . SER A 1 74 ? 0.184 -9.992 -12.047 1 84.06 74 SER A CA 1
ATOM 556 C C . SER A 1 74 ? 0.306 -9.836 -10.531 1 84.06 74 SER A C 1
ATOM 558 O O . SER A 1 74 ? -0.25 -10.625 -9.773 1 84.06 74 SER A O 1
ATOM 560 N N . GLY A 1 75 ? 1.213 -8.977 -10.062 1 80.12 75 GLY A N 1
ATOM 561 C CA . GLY A 1 75 ? 1.345 -8.531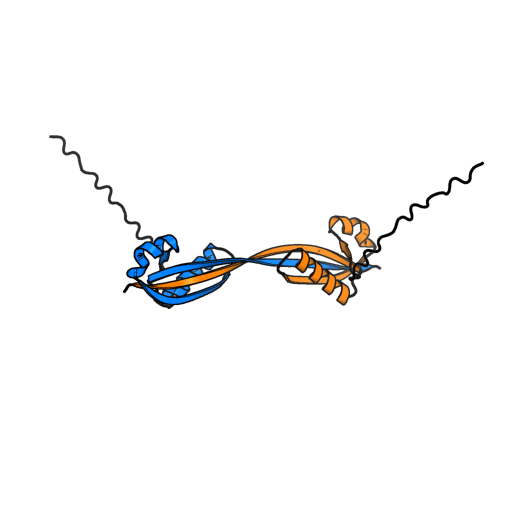 -8.68 1 80.12 75 GLY A CA 1
ATOM 562 C C . GLY A 1 75 ? 1.672 -7.059 -8.562 1 80.12 75 GLY A C 1
ATOM 563 O O . GLY A 1 75 ? 2.494 -6.535 -9.312 1 80.12 75 GLY A O 1
ATOM 564 N N . GLN A 1 76 ? 0.622 -6.43 -7.914 1 73.88 76 GLN A N 1
ATOM 565 C CA . GLN A 1 76 ? 0.883 -5.008 -7.715 1 73.88 76 GLN A CA 1
ATOM 566 C C . GLN A 1 76 ? 0.679 -4.605 -6.258 1 73.88 76 GLN A C 1
ATOM 568 O O . GLN A 1 76 ? -0.096 -5.242 -5.539 1 73.88 76 GLN A O 1
ATOM 573 N N . THR A 1 77 ? 1.564 -3.885 -5.758 1 73 77 THR A N 1
ATOM 574 C CA . THR A 1 77 ? 1.414 -3.297 -4.43 1 73 77 THR A CA 1
ATOM 575 C C . THR A 1 77 ? 0.851 -1.883 -4.527 1 73 77 THR A C 1
ATOM 577 O O . THR A 1 77 ? 1.364 -1.054 -5.281 1 73 77 THR A O 1
ATOM 580 N N . ASP A 1 78 ? -0.501 -1.96 -4.102 1 68.44 78 ASP A N 1
ATOM 581 C CA . ASP A 1 78 ? -1.044 -0.61 -3.977 1 68.44 78 ASP A CA 1
ATOM 582 C C . ASP A 1 78 ? -0.727 -0.018 -2.605 1 68.44 78 ASP A C 1
ATOM 584 O O . ASP A 1 78 ? -0.858 -0.697 -1.584 1 68.44 78 ASP A O 1
ATOM 588 N N . ASN A 1 79 ? -0.188 1.051 -2.604 1 68.19 79 ASN A N 1
ATOM 589 C CA . ASN A 1 79 ? 0.149 1.726 -1.354 1 68.19 79 ASN A CA 1
ATOM 590 C C . ASN A 1 79 ? -0.937 2.715 -0.941 1 68.19 79 ASN A C 1
ATOM 592 O O . ASN A 1 79 ? -1.483 3.432 -1.782 1 68.19 79 ASN A O 1
ATOM 596 N N . LYS A 1 80 ? -1.706 2.191 0.083 1 70.81 80 LYS A N 1
ATOM 597 C CA . LYS A 1 80 ? -2.631 3.166 0.653 1 70.81 80 LYS A CA 1
ATOM 598 C C . LYS A 1 80 ? -1.969 3.963 1.773 1 70.81 80 LYS A C 1
ATOM 600 O O . LYS A 1 80 ? -1.271 3.396 2.617 1 70.81 80 LYS A O 1
ATOM 605 N N . ILE A 1 81 ? -2.092 5.191 1.681 1 74.12 81 ILE A N 1
ATOM 606 C CA . ILE A 1 81 ? -1.5 6.07 2.682 1 74.12 81 ILE A CA 1
ATOM 607 C C . ILE A 1 81 ? -2.561 6.484 3.699 1 74.12 81 ILE A C 1
ATOM 609 O O . ILE A 1 81 ? -3.672 6.867 3.326 1 74.12 81 ILE A O 1
ATOM 613 N N . HIS A 1 82 ? -2.271 6.098 4.871 1 78.94 82 HIS A N 1
ATOM 614 C CA . HIS A 1 82 ? -3.053 6.57 6.008 1 78.94 82 HIS A CA 1
ATOM 615 C C . HIS A 1 82 ? -2.365 7.742 6.699 1 78.94 82 HIS A C 1
ATOM 617 O O . HIS A 1 82 ? -1.14 7.758 6.832 1 78.94 82 HIS A O 1
ATOM 623 N N . GLY A 1 83 ? -3.197 8.695 7.09 1 86.19 83 GLY A N 1
ATOM 624 C CA . GLY A 1 83 ? -2.678 9.82 7.852 1 86.19 83 GLY A CA 1
ATOM 625 C C . GLY A 1 83 ? -3.707 10.445 8.781 1 86.19 83 GLY A C 1
ATOM 626 O O . GLY A 1 83 ? -4.906 10.383 8.508 1 86.19 83 GLY A O 1
ATOM 627 N N . THR A 1 84 ? -3.223 10.82 9.891 1 91.94 84 THR A N 1
ATOM 628 C CA . THR A 1 84 ? -4.047 11.547 10.852 1 91.94 84 THR A CA 1
ATOM 629 C C . THR A 1 84 ? -3.438 12.914 11.156 1 91.94 84 THR A C 1
ATOM 631 O O . THR A 1 84 ? -2.229 13.109 11.008 1 91.94 84 THR A O 1
ATOM 634 N N . ALA A 1 85 ? -4.387 13.82 11.5 1 94.81 85 ALA A N 1
ATOM 635 C CA . ALA A 1 85 ? -3.955 15.164 11.875 1 94.81 85 ALA A CA 1
ATOM 636 C C . ALA A 1 85 ? -4.898 15.781 12.906 1 94.81 85 ALA A C 1
ATOM 638 O O . ALA A 1 85 ? -6.082 15.438 12.953 1 94.81 85 ALA A O 1
ATOM 639 N N . ASN A 1 86 ? -4.293 16.609 13.742 1 96.38 86 ASN A N 1
ATOM 640 C CA . ASN A 1 86 ? -5.086 17.531 14.555 1 96.38 86 ASN A CA 1
ATOM 641 C C . ASN A 1 86 ? -5.324 18.859 13.828 1 96.38 86 ASN A C 1
ATOM 643 O O . ASN A 1 86 ? -4.457 19.344 13.094 1 96.38 86 ASN A O 1
ATOM 647 N N . ILE A 1 87 ? -6.551 19.375 14.047 1 97.62 87 ILE A N 1
ATOM 648 C CA . ILE A 1 87 ? -6.855 20.625 13.383 1 97.62 87 ILE A CA 1
ATOM 649 C C . ILE A 1 87 ? -7.102 21.719 14.43 1 97.62 87 ILE A C 1
ATOM 651 O O . ILE A 1 87 ? -7.66 21.453 15.492 1 97.62 87 ILE A O 1
ATOM 655 N N . TYR A 1 88 ? -6.711 22.969 14.016 1 97.5 88 TYR A N 1
ATOM 656 C CA . TYR A 1 88 ? -6.719 24.094 14.945 1 97.5 88 TYR A CA 1
ATOM 657 C C . TYR A 1 88 ? -7.242 25.359 14.27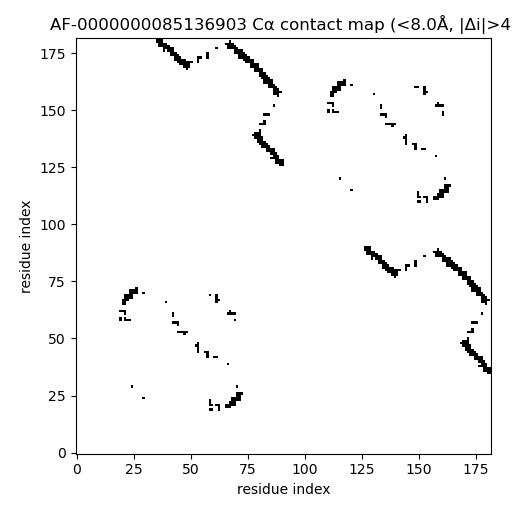3 1 97.5 88 TYR A C 1
ATOM 659 O O . TYR A 1 88 ? -7.145 25.5 13.055 1 97.5 88 TYR A O 1
ATOM 667 N N . LYS A 1 89 ? -7.828 26.141 15.18 1 97.19 89 LYS A N 1
ATOM 668 C CA . LYS A 1 89 ? -8.25 27.484 14.797 1 97.19 89 LYS A CA 1
ATOM 669 C C . LYS A 1 89 ? -7.523 28.547 15.609 1 97.19 89 LYS A C 1
ATOM 671 O O . LYS A 1 89 ? -7.266 28.359 16.797 1 97.19 89 LYS A O 1
ATOM 676 N N . LYS A 1 90 ? -7.219 29.609 14.883 1 95.19 90 LYS A N 1
ATOM 677 C CA . LYS A 1 90 ? -6.594 30.719 15.586 1 95.19 90 LYS A CA 1
ATOM 678 C C . LYS A 1 90 ? -7.523 31.297 16.641 1 95.19 90 LYS A C 1
ATOM 680 O O . LYS A 1 90 ? -8.719 31.469 16.406 1 95.19 90 LYS A O 1
ATOM 685 N N . LYS A 1 91 ? -6.93 31.578 17.734 1 93.12 91 LYS A N 1
ATOM 686 C CA . LYS A 1 91 ? -7.676 32.125 18.859 1 93.12 91 LYS A CA 1
ATOM 687 C C . LYS A 1 91 ? -8.094 33.562 18.578 1 93.12 91 LYS A C 1
ATOM 689 O O . LYS A 1 91 ? -7.406 34.312 17.859 1 93.12 91 LYS A O 1
ATOM 694 N N . MET B 1 1 ? 23.359 64.25 -9.82 1 30.39 1 MET B N 1
ATOM 695 C CA . MET B 1 1 ? 22.453 63.75 -8.773 1 30.39 1 MET B CA 1
ATOM 696 C C . MET B 1 1 ? 21.5 62.688 -9.312 1 30.39 1 MET B C 1
ATOM 698 O O . MET B 1 1 ? 20.344 63 -9.609 1 30.39 1 MET B O 1
ATOM 702 N N . LYS B 1 2 ? 21.969 61.906 -10.195 1 30.72 2 LYS B N 1
ATOM 703 C CA . LYS B 1 2 ? 21.125 61.031 -11.008 1 30.72 2 LYS B CA 1
ATOM 704 C C . LYS B 1 2 ? 20.328 60.062 -10.125 1 30.72 2 LYS B C 1
ATOM 706 O O . LYS B 1 2 ? 20.812 59.625 -9.094 1 30.72 2 LYS B O 1
ATOM 711 N N . ILE B 1 3 ? 18.922 60.156 -10.094 1 26.91 3 ILE B N 1
ATOM 712 C CA . ILE B 1 3 ? 17.781 59.469 -9.461 1 26.91 3 ILE B CA 1
ATOM 713 C C . ILE B 1 3 ? 17.906 57.969 -9.656 1 26.91 3 ILE B C 1
ATOM 715 O O . ILE B 1 3 ? 17.859 57.469 -10.789 1 26.91 3 ILE B O 1
ATOM 719 N N . ILE B 1 4 ? 18.906 57.344 -9.211 1 31.39 4 ILE B N 1
ATOM 720 C CA . ILE B 1 4 ? 18.969 55.875 -9.18 1 31.39 4 ILE B CA 1
ATOM 721 C C . ILE B 1 4 ? 17.609 55.312 -8.797 1 31.39 4 ILE B C 1
ATOM 723 O O . ILE B 1 4 ? 17.047 55.688 -7.758 1 31.39 4 ILE B O 1
ATOM 727 N N . SER B 1 5 ? 16.797 55.062 -9.781 1 32.22 5 SER B N 1
ATOM 728 C CA . SER B 1 5 ? 15.492 54.406 -9.656 1 32.22 5 SER B CA 1
ATOM 729 C C . SER B 1 5 ? 15.57 53.156 -8.766 1 32.22 5 SER B C 1
ATOM 731 O O . SER B 1 5 ? 16.406 52.281 -8.992 1 32.22 5 SER B O 1
ATOM 733 N N . LYS B 1 6 ? 15.367 53.281 -7.508 1 33.28 6 LYS B N 1
ATOM 734 C CA . LYS B 1 6 ? 15.195 52.219 -6.523 1 33.28 6 LYS B CA 1
ATOM 735 C C . LYS B 1 6 ? 14.312 51.094 -7.074 1 33.28 6 LYS B C 1
ATOM 737 O O . LYS B 1 6 ? 13.125 51.312 -7.336 1 33.28 6 LYS B O 1
ATOM 742 N N . MET B 1 7 ? 14.859 50.312 -7.934 1 32.19 7 MET B N 1
ATOM 743 C CA . MET B 1 7 ? 14.117 49.125 -8.344 1 32.19 7 MET B CA 1
ATOM 744 C C . MET B 1 7 ? 13.539 48.406 -7.133 1 32.19 7 MET B C 1
ATOM 746 O O . MET B 1 7 ? 14.281 48 -6.23 1 32.19 7 MET B O 1
ATOM 750 N N . LEU B 1 8 ? 12.438 48.875 -6.559 1 29.66 8 LEU B N 1
ATOM 751 C CA . LEU B 1 8 ? 11.672 48.125 -5.555 1 29.66 8 LEU B CA 1
ATOM 752 C C . LEU B 1 8 ? 11.492 46.688 -5.965 1 29.66 8 LEU B C 1
ATOM 754 O O . LEU B 1 8 ? 10.953 46.375 -7.035 1 29.66 8 LEU B O 1
ATOM 758 N N . VAL B 1 9 ? 12.5 45.906 -5.902 1 31.75 9 VAL B N 1
ATOM 759 C CA . VAL B 1 9 ? 12.273 44.469 -5.984 1 31.75 9 VAL B CA 1
ATOM 760 C C . VAL B 1 9 ? 11.031 44.094 -5.184 1 31.75 9 VAL B C 1
ATOM 762 O O . VAL B 1 9 ? 11.016 44.219 -3.955 1 31.75 9 VAL B O 1
ATOM 765 N N . GLY B 1 10 ? 9.883 44.438 -5.695 1 31.66 10 GLY B N 1
ATOM 766 C CA . GLY B 1 10 ? 8.648 44 -5.066 1 31.66 10 GLY B CA 1
ATOM 767 C C . GLY B 1 10 ? 8.688 42.531 -4.648 1 31.66 10 GLY B C 1
ATOM 768 O O . GLY B 1 10 ? 9.133 41.688 -5.414 1 31.66 10 GLY B O 1
ATOM 769 N N . ALA B 1 11 ? 9.133 42.281 -3.439 1 31.03 11 ALA B N 1
ATOM 770 C CA . ALA B 1 11 ? 8.891 40.938 -2.893 1 31.03 11 ALA B CA 1
ATOM 771 C C . ALA B 1 11 ? 7.562 40.375 -3.381 1 31.03 11 ALA B C 1
ATOM 773 O O . ALA B 1 11 ? 6.5 40.906 -3.064 1 31.03 11 ALA B O 1
ATOM 774 N N . LEU B 1 12 ? 7.387 40.094 -4.672 1 32.19 12 LEU B N 1
ATOM 775 C CA . LEU B 1 12 ? 6.215 39.344 -5.082 1 32.19 12 LEU B CA 1
ATOM 776 C C . LEU B 1 12 ? 5.879 38.25 -4.055 1 32.19 12 LEU B C 1
ATOM 778 O O . LEU B 1 12 ? 6.676 37.344 -3.822 1 32.19 12 LEU B O 1
ATOM 782 N N . ALA B 1 13 ? 5.285 38.625 -2.9 1 32.34 13 ALA B N 1
ATOM 783 C CA . ALA B 1 13 ? 4.559 37.688 -2.053 1 32.34 13 ALA B CA 1
ATOM 784 C C . ALA B 1 13 ? 3.779 36.688 -2.895 1 32.34 13 ALA B C 1
ATOM 786 O O . ALA B 1 13 ? 2.84 37.062 -3.604 1 32.34 13 ALA B O 1
ATOM 787 N N . PHE B 1 14 ? 4.371 35.938 -3.748 1 30.84 14 PHE B N 1
ATOM 788 C CA . PHE B 1 14 ? 3.602 34.875 -4.363 1 30.84 14 PHE B CA 1
ATOM 789 C C . PHE B 1 14 ? 2.553 34.344 -3.398 1 30.84 14 PHE B C 1
ATOM 791 O O . PHE B 1 14 ? 2.891 33.844 -2.32 1 30.84 14 PHE B O 1
ATOM 798 N N . ALA B 1 15 ? 1.491 34.969 -3.105 1 33.97 15 ALA B N 1
ATOM 799 C CA . ALA B 1 15 ? 0.298 34.344 -2.549 1 33.97 15 ALA B CA 1
ATOM 800 C C . ALA B 1 15 ? 0.067 32.969 -3.168 1 33.97 15 ALA B C 1
ATOM 802 O O . ALA B 1 15 ? -0.37 32.875 -4.316 1 33.97 15 ALA B O 1
ATOM 803 N N . VAL B 1 16 ? 0.94 32.156 -3.375 1 36.47 16 VAL B N 1
ATOM 804 C CA . VAL B 1 16 ? 0.419 30.797 -3.633 1 36.47 16 VAL B CA 1
ATOM 805 C C . VAL B 1 16 ? -0.935 30.641 -2.947 1 36.47 16 VAL B C 1
ATOM 807 O O . VAL B 1 16 ? -1.031 30.719 -1.721 1 36.47 16 VAL B O 1
ATOM 810 N N . THR B 1 17 ? -2.033 31.266 -3.371 1 39.97 17 THR B N 1
ATOM 811 C CA . THR B 1 17 ? -3.389 31.047 -2.877 1 39.97 17 THR B CA 1
ATOM 812 C C . THR B 1 17 ? -3.613 29.578 -2.525 1 39.97 17 THR B C 1
ATOM 814 O O . THR B 1 17 ? -3.562 28.719 -3.398 1 39.97 17 THR B O 1
ATOM 817 N N . ASN B 1 18 ? -2.877 29.109 -1.695 1 45.69 18 ASN B N 1
ATOM 818 C CA . ASN B 1 18 ? -3.289 27.797 -1.207 1 45.69 18 ASN B CA 1
ATOM 819 C C . ASN B 1 18 ? -4.809 27.656 -1.204 1 45.69 18 ASN B C 1
ATOM 821 O O . ASN B 1 18 ? -5.52 28.531 -0.713 1 45.69 18 ASN B O 1
ATOM 825 N N . VAL B 1 19 ? -5.395 27.203 -2.363 1 56.16 19 VAL B N 1
ATOM 826 C CA . VAL B 1 19 ? -6.828 27 -2.547 1 56.16 19 VAL B CA 1
ATOM 827 C C . VAL B 1 19 ? -7.473 26.625 -1.213 1 56.16 19 VAL B C 1
ATOM 829 O O . VAL B 1 19 ? -8.617 27 -0.947 1 56.16 19 VAL B O 1
ATOM 832 N N . TYR B 1 20 ? -6.625 26 -0.458 1 63.38 20 TYR B N 1
ATOM 833 C CA . TYR B 1 20 ? -7.234 25.656 0.823 1 63.38 20 TYR B CA 1
ATOM 834 C C . TYR B 1 20 ? -6.797 26.625 1.912 1 63.38 20 TYR B C 1
ATOM 836 O O . TYR B 1 20 ? -5.703 27.203 1.847 1 63.38 20 TYR B O 1
ATOM 844 N N . ALA B 1 21 ? -7.633 27.016 2.764 1 72.88 21 ALA B N 1
ATOM 845 C CA . ALA B 1 21 ? -7.422 27.938 3.879 1 72.88 21 ALA B CA 1
ATOM 846 C C . ALA B 1 21 ? -6.523 27.312 4.941 1 72.88 21 ALA B C 1
ATOM 848 O O . ALA B 1 21 ? -5.633 27.969 5.477 1 72.88 21 ALA B O 1
ATOM 849 N N . ALA B 1 22 ? -6.73 26.016 5.023 1 85.81 22 ALA B N 1
ATOM 850 C CA . ALA B 1 22 ? -5.996 25.375 6.105 1 85.81 22 ALA B CA 1
ATOM 851 C C . ALA B 1 22 ? -4.535 25.156 5.727 1 85.81 22 ALA B C 1
ATOM 853 O O . ALA B 1 22 ? -4.238 24.688 4.625 1 85.81 22 ALA B O 1
ATOM 854 N N . GLU B 1 23 ? -3.666 25.578 6.629 1 87.62 23 GLU B N 1
ATOM 855 C CA . GLU B 1 23 ? -2.227 25.422 6.434 1 87.62 23 GLU B CA 1
ATOM 856 C C . GLU B 1 23 ? -1.707 24.172 7.141 1 87.62 23 GLU B C 1
ATOM 858 O O . GLU B 1 23 ? -2.102 23.875 8.273 1 87.62 23 GLU B O 1
ATOM 863 N N . LEU B 1 24 ? -0.811 23.469 6.422 1 87.25 24 LEU B N 1
ATOM 864 C CA . LEU B 1 24 ? -0.147 22.297 6.992 1 87.25 24 LEU B CA 1
ATOM 865 C C . LEU B 1 24 ? 1.072 22.719 7.809 1 87.25 24 LEU B C 1
ATOM 867 O O . LEU B 1 24 ? 1.909 23.484 7.336 1 87.25 24 LEU B O 1
ATOM 871 N N . MET B 1 25 ? 1.138 22.266 9.148 1 87.56 25 MET B N 1
ATOM 872 C CA . MET B 1 25 ? 2.287 22.516 10.008 1 87.56 25 MET B CA 1
ATOM 873 C C . MET B 1 25 ? 2.824 21.219 10.594 1 87.56 25 MET B C 1
ATOM 875 O O . MET B 1 25 ? 2.053 20.312 10.898 1 87.56 25 MET B O 1
ATOM 879 N N . THR B 1 26 ? 4.148 21.234 10.734 1 83.81 26 THR B N 1
ATOM 880 C CA . THR B 1 26 ? 4.723 20.125 11.477 1 83.81 26 THR B CA 1
ATOM 881 C C . THR B 1 26 ? 4.504 20.297 12.977 1 83.81 26 THR B C 1
ATOM 883 O O . THR B 1 26 ? 4.258 21.406 13.445 1 83.81 26 THR B O 1
ATOM 886 N N . LYS B 1 27 ? 4.652 19.172 13.664 1 89.06 27 LYS B N 1
ATOM 887 C CA . LYS B 1 27 ? 4.512 19.219 15.109 1 89.06 27 LYS B CA 1
ATOM 888 C C . LYS B 1 27 ? 5.523 20.188 15.727 1 89.06 27 LYS B C 1
ATOM 890 O O . LYS B 1 27 ? 5.176 20.984 16.609 1 89.06 27 LYS B O 1
ATOM 895 N N . ALA B 1 28 ? 6.715 20.172 15.281 1 84.06 28 ALA B N 1
ATOM 896 C CA . ALA B 1 28 ? 7.793 21 15.805 1 84.06 28 ALA B CA 1
ATOM 897 C C . ALA B 1 28 ? 7.492 22.484 15.586 1 84.06 28 ALA B C 1
ATOM 899 O O . ALA B 1 28 ? 7.688 23.312 16.484 1 84.06 28 ALA B O 1
ATOM 900 N N . GLU B 1 29 ? 7.02 22.797 14.375 1 85.56 29 GLU B N 1
ATOM 901 C CA . GLU B 1 29 ? 6.664 24.188 14.078 1 85.56 29 GLU B CA 1
ATOM 902 C C . GLU B 1 29 ? 5.453 24.641 14.891 1 85.56 29 GLU B C 1
ATOM 904 O O . GLU B 1 29 ? 5.414 25.766 15.375 1 85.56 29 GLU B O 1
ATOM 909 N N . PHE B 1 30 ? 4.605 23.75 15.039 1 93.88 30 PHE B N 1
ATOM 910 C CA . PHE B 1 30 ? 3.367 24.078 15.727 1 93.88 30 PHE B CA 1
ATOM 911 C C . PHE B 1 30 ? 3.625 24.344 17.203 1 93.88 30 PHE B C 1
ATOM 913 O O . PHE B 1 30 ? 3.025 25.25 17.797 1 93.88 30 PHE B O 1
ATOM 920 N N . GLU B 1 31 ? 4.418 23.594 17.766 1 92.88 31 GLU B N 1
ATOM 921 C CA . GLU B 1 31 ? 4.73 23.734 19.188 1 92.88 31 GLU B CA 1
ATOM 922 C C . GLU B 1 31 ? 5.18 25.156 19.516 1 92.88 31 GLU B C 1
ATOM 924 O O . GLU B 1 31 ? 4.93 25.656 20.609 1 92.88 31 GLU B O 1
ATOM 929 N N . LYS B 1 32 ? 5.777 25.859 18.578 1 93.06 32 LYS B N 1
ATOM 930 C CA . LYS B 1 32 ? 6.273 27.219 18.781 1 93.06 32 LYS B CA 1
ATOM 931 C C . LYS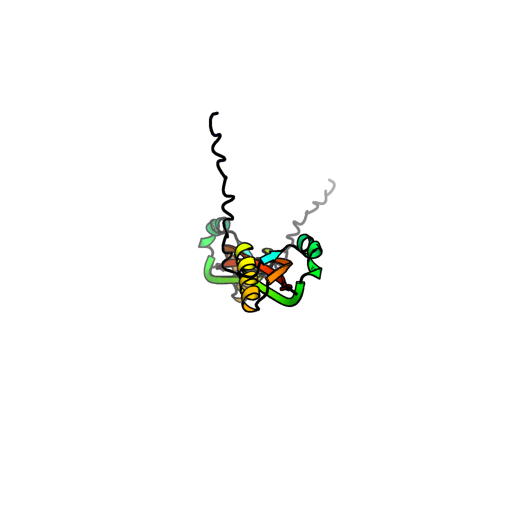 B 1 32 ? 5.125 28.234 18.812 1 93.06 32 LYS B C 1
ATOM 933 O O . LYS B 1 32 ? 5.27 29.328 19.328 1 93.06 32 LYS B O 1
ATOM 938 N N . VAL B 1 33 ? 4.039 27.844 18.188 1 94.44 33 VAL B N 1
ATOM 939 C CA . VAL B 1 33 ? 2.949 28.797 18.031 1 94.44 33 VAL B CA 1
ATOM 940 C C . VAL B 1 33 ? 1.663 28.203 18.609 1 94.44 33 VAL B C 1
ATOM 942 O O . VAL B 1 33 ? 0.581 28.766 18.438 1 94.44 33 VAL B O 1
ATOM 945 N N . GLU B 1 34 ? 1.595 27.078 19.234 1 95.62 34 GLU B N 1
ATOM 946 C CA . GLU B 1 34 ? 0.449 26.328 19.734 1 95.62 34 GLU B CA 1
ATOM 947 C C . GLU B 1 34 ? -0.473 27.219 20.562 1 95.62 34 GLU B C 1
ATOM 949 O O . GLU B 1 34 ? -1.696 27.078 20.5 1 95.62 34 GLU B O 1
ATOM 954 N N . SER B 1 35 ? 0.11 28.172 21.266 1 96.31 35 SER B N 1
ATOM 955 C CA . SER B 1 35 ? -0.66 29.047 22.141 1 96.31 35 SER B CA 1
ATOM 956 C C . SER B 1 35 ? -1.587 29.969 21.328 1 96.31 35 SER B C 1
ATOM 958 O O . SER B 1 35 ? -2.559 30.5 21.875 1 96.31 35 SER B O 1
ATOM 960 N N . GLN B 1 36 ? -1.253 30.172 20.141 1 96.38 36 GLN B N 1
ATOM 961 C CA . GLN B 1 36 ? -2.035 31.062 19.266 1 96.38 36 GLN B CA 1
ATOM 962 C C . GLN B 1 36 ? -3.234 30.328 18.688 1 96.38 36 GLN B C 1
ATOM 964 O O . GLN B 1 36 ? -4.113 30.938 18.078 1 96.38 36 GLN B O 1
ATOM 969 N N . TYR B 1 37 ? -3.277 29.078 18.938 1 96.5 37 TYR B N 1
ATOM 970 C CA . TYR B 1 37 ? -4.297 28.266 18.281 1 96.5 37 TYR B CA 1
ATOM 971 C C . TYR B 1 37 ? -5.066 27.438 19.297 1 96.5 37 TYR B C 1
ATOM 973 O O . TYR B 1 37 ? -4.551 27.141 20.375 1 96.5 37 TYR B O 1
ATOM 981 N N . GLU B 1 38 ? -6.383 27.12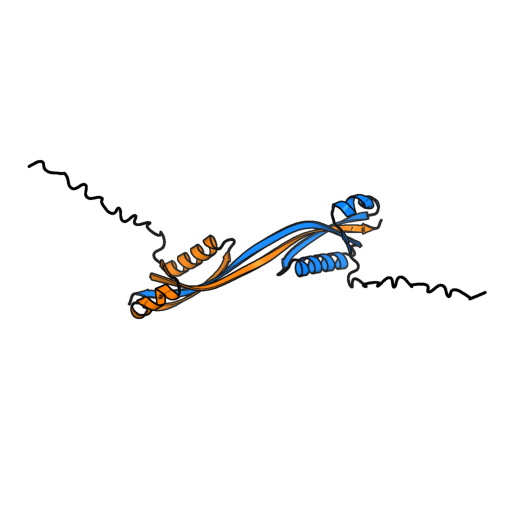5 18.969 1 97.5 38 GLU B N 1
ATOM 982 C CA . GLU B 1 38 ? -7.207 26.203 19.75 1 97.5 38 GLU B CA 1
ATOM 983 C C . GLU B 1 38 ? -7.617 24.984 18.938 1 97.5 38 GLU B C 1
ATOM 985 O O . GLU B 1 38 ? -8.039 25.125 17.781 1 97.5 38 GLU B O 1
ATOM 990 N N . LYS B 1 39 ? -7.438 23.781 19.547 1 96.25 39 LYS B N 1
ATOM 991 C CA . LYS B 1 39 ? -7.82 22.547 18.859 1 96.25 39 LYS B CA 1
ATOM 992 C C . LYS B 1 39 ? -9.328 22.5 18.641 1 96.25 39 LYS B C 1
ATOM 994 O O . LYS B 1 39 ? -10.109 22.734 19.562 1 96.25 39 LYS B O 1
ATOM 999 N N . ILE B 1 40 ? -9.688 22.234 17.484 1 97.12 40 ILE B N 1
ATOM 1000 C CA . ILE B 1 40 ? -11.117 22.188 17.203 1 97.12 40 ILE B CA 1
ATOM 1001 C C . ILE B 1 40 ? -11.516 20.781 16.781 1 97.12 40 ILE B C 1
ATOM 1003 O O . ILE B 1 40 ? -12.688 20.516 16.484 1 97.12 40 ILE B O 1
ATOM 1007 N N . GLY B 1 41 ? -10.586 19.75 16.578 1 94.75 41 GLY B N 1
ATOM 1008 C CA . GLY B 1 41 ? -10.898 18.359 16.25 1 94.75 41 GLY B CA 1
ATOM 1009 C C . GLY B 1 41 ? -9.719 17.594 15.688 1 94.75 41 GLY B C 1
ATOM 1010 O O . GLY B 1 41 ? -8.57 18.016 15.844 1 94.75 41 GLY B O 1
ATOM 1011 N N . ASP B 1 42 ? -9.953 16.375 15.227 1 95.12 42 ASP B N 1
ATOM 1012 C CA . ASP B 1 42 ? -9 15.531 14.516 1 95.12 42 ASP B CA 1
ATOM 1013 C C . ASP B 1 42 ? -9.594 15 13.211 1 95.12 42 ASP B C 1
ATOM 1015 O O . ASP B 1 42 ? -10.812 14.883 13.086 1 95.12 42 ASP B O 1
ATOM 1019 N N . ILE B 1 43 ? -8.734 14.867 12.242 1 94 43 ILE B N 1
ATOM 1020 C CA . ILE B 1 43 ? -9.133 14.32 10.953 1 94 43 ILE B CA 1
ATOM 1021 C C . ILE B 1 43 ? -8.203 13.172 10.57 1 94 43 ILE B C 1
ATOM 1023 O O . ILE B 1 43 ? -7.121 13.023 11.141 1 94 43 ILE B O 1
ATOM 1027 N N . SER B 1 44 ? -8.812 12.266 9.625 1 91.88 44 SER B N 1
ATOM 1028 C CA . SER B 1 44 ? -7.992 11.164 9.125 1 91.88 44 SER B CA 1
ATOM 1029 C C . SER B 1 44 ? -8.297 10.859 7.664 1 91.88 44 SER B C 1
ATOM 1031 O O . SER B 1 44 ? -9.328 11.297 7.137 1 91.88 44 SER B O 1
ATOM 1033 N N . THR B 1 45 ? -7.391 10.445 6.957 1 89.81 45 THR B N 1
ATOM 1034 C CA . THR B 1 45 ? -7.562 9.945 5.598 1 89.81 45 THR B CA 1
ATOM 1035 C C . THR B 1 45 ? -7.082 8.5 5.492 1 89.81 45 THR B C 1
ATOM 1037 O O . THR B 1 45 ? -6.191 8.078 6.234 1 89.81 45 THR B O 1
ATOM 1040 N N . SER B 1 46 ? -8.031 7.863 4.668 1 81.88 46 SER B N 1
ATOM 1041 C CA . SER B 1 46 ? -7.691 6.469 4.402 1 81.88 46 SER B CA 1
ATOM 1042 C C . SER B 1 46 ? -7.844 6.137 2.92 1 81.88 46 SER B C 1
ATOM 1044 O O . SER B 1 46 ? -8.633 6.773 2.213 1 81.88 46 SER B O 1
ATOM 1046 N N . ASN B 1 47 ? -6.738 5.586 2.303 1 75.31 47 ASN B N 1
ATOM 1047 C CA . ASN B 1 47 ? -6.883 4.984 0.983 1 75.31 47 ASN B CA 1
ATOM 1048 C C . ASN B 1 47 ? -6.352 5.898 -0.115 1 75.31 47 ASN B C 1
ATOM 1050 O O . ASN B 1 47 ? -6.84 5.867 -1.246 1 75.31 47 ASN B O 1
ATOM 1054 N N . GLU B 1 48 ? -5.566 6.777 0.345 1 72.38 48 GLU B N 1
ATOM 1055 C CA . GLU B 1 48 ? -4.973 7.637 -0.673 1 72.38 48 GLU B CA 1
ATOM 1056 C C . GLU B 1 48 ? -3.793 6.949 -1.357 1 72.38 48 GLU B C 1
ATOM 1058 O O . GLU B 1 48 ? -3.146 6.082 -0.768 1 72.38 48 GLU B O 1
ATOM 1063 N N . MET B 1 49 ? -3.58 7.336 -2.639 1 74.44 49 MET B N 1
ATOM 1064 C CA . MET B 1 49 ? -2.609 6.641 -3.479 1 74.44 49 MET B CA 1
ATOM 1065 C C . MET B 1 49 ? -1.206 7.195 -3.264 1 74.44 49 MET B C 1
ATOM 1067 O O . MET B 1 49 ? -0.216 6.531 -3.568 1 74.44 49 MET B O 1
ATOM 1071 N 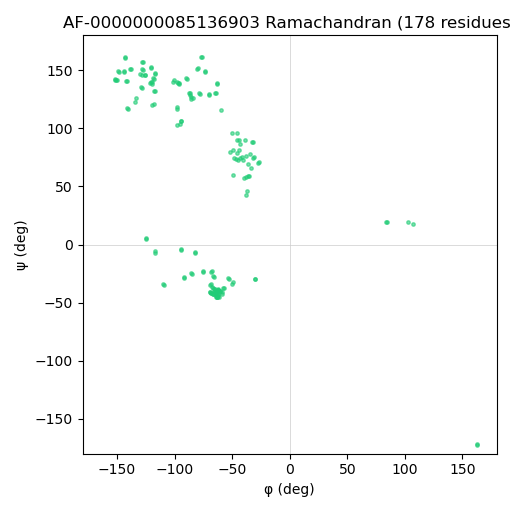N . SER B 1 50 ? -1.203 8.445 -2.824 1 75 50 SER B N 1
ATOM 1072 C CA . SER B 1 50 ? 0.101 9.055 -2.594 1 75 50 SER B CA 1
ATOM 1073 C C . SER B 1 50 ? 0.076 9.961 -1.367 1 75 50 SER B C 1
ATOM 1075 O O . SER B 1 50 ? -0.995 10.344 -0.894 1 75 50 SER B O 1
ATOM 1077 N N . THR B 1 51 ? 1.288 10.188 -0.918 1 75.38 51 THR B N 1
ATOM 1078 C CA . THR B 1 51 ? 1.429 11.109 0.202 1 75.38 51 THR B CA 1
ATOM 1079 C C . THR B 1 51 ? 0.847 12.477 -0.148 1 75.38 51 THR B C 1
ATOM 1081 O O . THR B 1 51 ? 0.225 13.125 0.695 1 75.38 51 THR B O 1
ATOM 1084 N N . ALA B 1 52 ? 1.033 12.891 -1.391 1 77.44 52 ALA B N 1
ATOM 1085 C CA . ALA B 1 52 ? 0.496 14.164 -1.847 1 77.44 52 ALA B CA 1
ATOM 1086 C C . ALA B 1 52 ? -1.03 14.164 -1.804 1 77.44 52 ALA B C 1
ATOM 1088 O O . ALA B 1 52 ? -1.644 15.133 -1.337 1 77.44 52 ALA B O 1
ATOM 1089 N N . ASP B 1 53 ? -1.623 13.07 -2.209 1 82.19 53 ASP B N 1
ATOM 1090 C CA . ASP B 1 53 ? -3.076 12.938 -2.195 1 82.19 53 ASP B CA 1
ATOM 1091 C C . ASP B 1 53 ? -3.611 12.898 -0.766 1 82.19 53 ASP B C 1
ATOM 1093 O O . ASP B 1 53 ? -4.648 13.492 -0.469 1 82.19 53 ASP B O 1
ATOM 1097 N N . ALA B 1 54 ? -2.945 12.188 0.082 1 84.62 54 ALA B N 1
ATOM 1098 C CA . ALA B 1 54 ? -3.354 12.094 1.481 1 84.62 54 ALA B CA 1
ATOM 1099 C C . ALA B 1 54 ? -3.314 13.461 2.16 1 84.62 54 ALA B C 1
ATOM 1101 O O . ALA B 1 54 ? -4.246 13.828 2.881 1 84.62 54 ALA B O 1
ATOM 1102 N N . LYS B 1 55 ? -2.238 14.164 1.85 1 83.56 55 LYS B N 1
ATOM 1103 C CA . LYS B 1 55 ? -2.105 15.516 2.402 1 83.56 55 LYS B CA 1
ATOM 1104 C C . LYS B 1 55 ? -3.215 16.422 1.893 1 83.56 55 LYS B C 1
ATOM 1106 O O . LYS B 1 55 ? -3.812 17.172 2.668 1 83.56 55 LYS B O 1
ATOM 1111 N N . GLU B 1 56 ? -3.469 16.359 0.607 1 85.06 56 GLU B N 1
ATOM 1112 C CA . GLU B 1 56 ? -4.516 17.188 0.017 1 85.06 56 GLU B CA 1
ATOM 1113 C C . GLU B 1 56 ? -5.879 16.875 0.629 1 85.06 56 GLU B C 1
ATOM 1115 O O . GLU B 1 56 ? -6.656 17.781 0.929 1 85.06 56 GLU B O 1
ATOM 1120 N N . ASP B 1 57 ? -6.137 15.594 0.865 1 89.88 57 ASP B N 1
ATOM 1121 C CA . ASP B 1 57 ? -7.391 15.172 1.483 1 89.88 57 ASP B CA 1
ATOM 1122 C C . ASP B 1 57 ? -7.52 15.734 2.9 1 89.88 57 ASP B C 1
ATOM 1124 O O . ASP B 1 57 ? -8.578 16.234 3.285 1 89.88 57 ASP B O 1
ATOM 1128 N N . LEU B 1 58 ? -6.453 15.625 3.617 1 91.69 58 LEU B N 1
ATOM 1129 C CA . LEU B 1 58 ? -6.445 16.156 4.977 1 91.69 58 LEU B CA 1
ATOM 1130 C C . LEU B 1 58 ? -6.652 17.672 4.977 1 91.69 58 LEU B C 1
ATOM 1132 O O . LEU B 1 58 ? -7.391 18.188 5.809 1 91.69 58 LEU B O 1
ATOM 1136 N N . ILE B 1 59 ? -6.059 18.359 4.012 1 90.81 59 ILE B N 1
ATOM 1137 C CA . ILE B 1 59 ? -6.195 19.812 3.902 1 90.81 59 ILE B CA 1
ATOM 1138 C C . ILE B 1 59 ? -7.641 20.172 3.555 1 90.81 59 ILE B C 1
ATOM 1140 O O . ILE B 1 59 ? -8.219 21.078 4.148 1 90.81 59 ILE B O 1
ATOM 1144 N N . LYS B 1 60 ? -8.18 19.438 2.67 1 90 60 LYS B N 1
ATOM 1145 C CA . LYS B 1 60 ? -9.562 19.688 2.283 1 90 60 LYS B CA 1
ATOM 1146 C C . LYS B 1 60 ? -10.508 19.5 3.469 1 90 60 LYS B C 1
ATOM 1148 O O . LYS B 1 60 ? -11.398 20.328 3.697 1 90 60 LYS B O 1
ATOM 1153 N N . LYS B 1 61 ? -10.281 18.422 4.203 1 92.56 61 LYS B N 1
ATOM 1154 C CA . LYS B 1 61 ? -11.109 18.156 5.379 1 92.56 61 LYS B CA 1
ATOM 1155 C C . LYS B 1 61 ? -10.953 19.266 6.422 1 92.56 61 LYS B C 1
ATOM 1157 O O . LYS B 1 61 ? -11.93 19.656 7.062 1 92.56 61 LYS B O 1
ATOM 1162 N N . ALA B 1 62 ? -9.789 19.688 6.543 1 93.5 62 ALA B N 1
ATOM 1163 C CA . ALA B 1 62 ? -9.523 20.766 7.496 1 93.5 62 ALA B CA 1
ATOM 1164 C C . ALA B 1 62 ? -10.227 22.062 7.07 1 93.5 62 ALA B C 1
ATOM 1166 O O . ALA B 1 62 ? -10.82 22.75 7.902 1 93.5 62 ALA B O 1
ATOM 1167 N N . ASP B 1 63 ? -10.211 22.312 5.809 1 89.94 63 ASP B N 1
ATOM 1168 C CA . ASP B 1 63 ? -10.844 23.516 5.277 1 89.94 63 ASP B CA 1
ATOM 1169 C C . ASP B 1 63 ? -12.359 23.453 5.473 1 89.94 63 ASP B C 1
ATOM 1171 O O . ASP B 1 63 ? -12.977 24.453 5.836 1 89.94 63 ASP B O 1
ATOM 1175 N N . GLU B 1 64 ? -12.906 22.297 5.309 1 91.56 64 GLU B N 1
ATOM 1176 C CA . GLU B 1 64 ? -14.352 22.125 5.461 1 91.56 64 GLU B CA 1
ATOM 1177 C C . GLU B 1 64 ? -14.789 22.359 6.902 1 91.56 64 GLU B C 1
ATOM 1179 O O . GLU B 1 64 ? -15.914 22.797 7.148 1 91.56 64 GLU B O 1
ATOM 1184 N N . LYS B 1 65 ? -13.844 22.109 7.703 1 92.44 65 LYS B N 1
ATOM 1185 C CA . LYS B 1 65 ? -14.164 22.25 9.117 1 92.44 65 LYS B CA 1
ATOM 1186 C C . LYS B 1 65 ? -13.781 23.641 9.625 1 92.44 65 LYS B C 1
ATOM 1188 O O . LYS B 1 65 ? -13.961 23.953 10.805 1 92.44 65 LYS B O 1
ATOM 1193 N N . GLY B 1 66 ? -13.141 24.391 8.688 1 92.88 66 GLY B N 1
ATOM 1194 C CA . GLY B 1 66 ? -12.828 25.781 9 1 92.88 66 GLY B CA 1
ATOM 1195 C C . GLY B 1 66 ? -11.539 25.938 9.773 1 92.88 66 GLY B C 1
ATOM 1196 O O . GLY B 1 66 ? -11.344 26.938 10.469 1 92.88 66 GLY B O 1
ATOM 1197 N N . ALA B 1 67 ? -10.734 24.938 9.695 1 93.88 67 ALA B N 1
ATOM 1198 C CA . ALA B 1 67 ? -9.469 25.016 10.414 1 93.88 67 ALA B CA 1
ATOM 1199 C C . ALA B 1 67 ? -8.508 25.969 9.727 1 93.88 67 ALA B C 1
ATOM 1201 O O . ALA B 1 67 ? -8.516 26.109 8.5 1 93.88 67 ALA B O 1
ATOM 1202 N N . ASP B 1 68 ? -7.652 26.609 10.578 1 94.19 68 ASP B N 1
ATOM 1203 C CA . ASP B 1 68 ? -6.586 27.453 10.047 1 94.19 68 ASP B CA 1
ATOM 1204 C C . ASP B 1 68 ? -5.301 26.656 9.859 1 94.19 68 ASP B C 1
ATOM 1206 O O . ASP B 1 68 ? -4.508 26.953 8.961 1 94.19 68 ASP B O 1
ATOM 1210 N N . VAL B 1 69 ? -5.211 25.656 10.695 1 93.62 69 VAL B N 1
ATOM 1211 C CA . VAL B 1 69 ? -3.977 24.891 10.695 1 93.62 69 VAL B CA 1
ATOM 1212 C C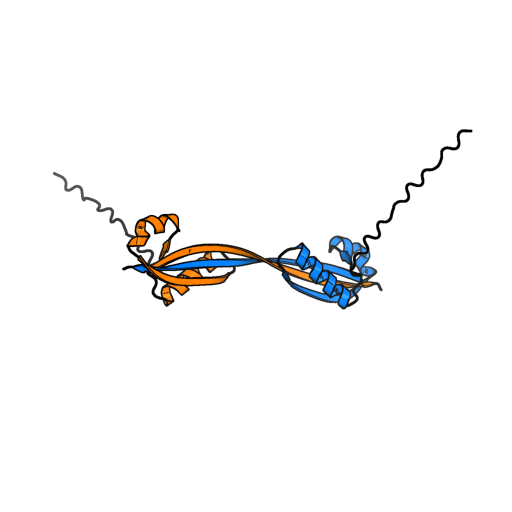 . VAL B 1 69 ? -4.301 23.406 10.898 1 93.62 69 VAL B C 1
ATOM 1214 O O . VAL B 1 69 ? -5.195 23.062 11.672 1 93.62 69 VAL B O 1
ATOM 1217 N N . LEU B 1 70 ? -3.588 22.594 10.195 1 95.19 70 LEU B N 1
ATOM 1218 C CA . LEU B 1 70 ? -3.566 21.172 10.5 1 95.19 70 LEU B CA 1
ATOM 1219 C C . LEU B 1 70 ? -2.154 20.719 10.844 1 95.19 70 LEU B C 1
ATOM 1221 O O . LEU B 1 70 ? -1.187 21.141 10.203 1 95.19 70 LEU B O 1
ATOM 1225 N N . VAL B 1 71 ? -2.07 19.844 11.906 1 94.38 71 VAL B N 1
ATOM 1226 C CA . VAL B 1 71 ? -0.814 19.281 12.375 1 94.38 71 VAL B CA 1
ATOM 1227 C C . VAL B 1 71 ? -0.849 17.75 12.219 1 94.38 71 VAL B C 1
ATOM 1229 O O . VAL B 1 71 ? -1.652 17.078 12.859 1 94.38 71 VAL B O 1
ATOM 1232 N N . LEU B 1 72 ? 0.138 17.297 11.422 1 90 72 LEU B N 1
ATOM 1233 C CA . LEU B 1 72 ? 0.187 15.859 11.172 1 90 72 LEU B CA 1
ATOM 1234 C C . LEU B 1 72 ? 0.613 15.102 12.422 1 90 72 LEU B C 1
ATOM 1236 O O . LEU B 1 72 ? 1.595 15.469 13.07 1 90 72 LEU B O 1
ATOM 1240 N N . THR B 1 73 ? -0.164 14.117 12.734 1 91.81 73 THR B N 1
ATOM 1241 C CA . THR B 1 73 ? 0.126 13.336 13.93 1 91.81 73 THR B CA 1
ATOM 1242 C C . THR B 1 73 ? 0.61 11.938 13.562 1 91.81 73 THR B C 1
ATOM 1244 O O . THR B 1 73 ? 1.367 11.32 14.312 1 91.81 73 THR B O 1
ATOM 1247 N N . SER B 1 74 ? 0.059 11.438 12.484 1 84.25 74 SER B N 1
ATOM 1248 C CA . SER B 1 74 ? 0.489 10.117 12.047 1 84.25 74 SER B CA 1
ATOM 1249 C C . SER B 1 74 ? 0.363 9.961 10.539 1 84.25 74 SER B C 1
ATOM 1251 O O . SER B 1 74 ? -0.464 10.625 9.906 1 84.25 74 SER B O 1
ATOM 1253 N N . GLY B 1 75 ? 1.323 9.281 9.898 1 80.25 75 GLY B N 1
ATOM 1254 C CA . GLY B 1 75 ? 1.286 8.852 8.508 1 80.25 75 GLY B CA 1
ATOM 1255 C C . GLY B 1 75 ? 1.876 7.473 8.289 1 80.25 75 GLY B C 1
ATOM 1256 O O . GLY B 1 75 ? 2.906 7.133 8.875 1 80.25 75 GLY B O 1
ATOM 1257 N N . GLN B 1 76 ? 0.863 6.637 7.809 1 74.06 76 GLN B N 1
ATOM 1258 C CA . GLN B 1 76 ? 1.366 5.297 7.535 1 74.06 76 GLN B CA 1
ATOM 1259 C C . GLN B 1 76 ? 0.976 4.84 6.133 1 74.06 76 GLN B C 1
ATOM 1261 O O . GLN B 1 76 ? -0.033 5.289 5.586 1 74.06 76 GLN B O 1
ATOM 1266 N N . THR B 1 77 ? 1.87 4.293 5.477 1 73.31 77 THR B N 1
ATOM 1267 C CA . THR B 1 77 ? 1.598 3.662 4.188 1 73.31 77 THR B CA 1
ATOM 1268 C C . THR B 1 77 ? 1.334 2.168 4.363 1 73.31 77 THR B C 1
ATOM 1270 O O . THR B 1 77 ? 2.119 1.465 5.004 1 73.31 77 THR B O 1
ATOM 1273 N N . ASP B 1 78 ? -0.064 1.98 4.18 1 68.56 78 ASP B N 1
ATOM 1274 C CA . ASP B 1 78 ? -0.363 0.553 4.129 1 68.56 78 ASP B CA 1
ATOM 1275 C C . ASP B 1 78 ? -0.206 0.01 2.709 1 68.56 78 ASP B C 1
ATOM 1277 O O . ASP B 1 78 ? -0.633 0.648 1.744 1 68.56 78 ASP B O 1
ATOM 1281 N N . ASN B 1 79 ? 0.474 -0.956 2.592 1 68.19 79 ASN B N 1
ATOM 1282 C CA . ASN B 1 79 ? 0.688 -1.574 1.287 1 68.19 79 ASN B CA 1
ATOM 1283 C C . ASN B 1 79 ? -0.249 -2.758 1.067 1 68.19 79 ASN B C 1
ATOM 1285 O O . ASN B 1 79 ? -0.483 -3.549 1.983 1 68.19 79 ASN B O 1
ATOM 1289 N N . LYS B 1 80 ? -1.29 -2.4 0.22 1 70.06 80 LYS B N 1
ATOM 1290 C CA . LYS B 1 80 ? -2.098 -3.547 -0.188 1 70.06 80 LYS B CA 1
ATOM 1291 C C . LYS B 1 80 ? -1.508 -4.227 -1.42 1 70.06 80 LYS B C 1
ATOM 1293 O O . LYS B 1 80 ? -1.104 -3.555 -2.371 1 70.06 80 LYS B O 1
ATOM 1298 N N . ILE B 1 81 ? -1.375 -5.445 -1.32 1 74.12 81 ILE B N 1
ATOM 1299 C CA . ILE B 1 81 ? -0.812 -6.219 -2.422 1 74.12 81 ILE B CA 1
ATOM 1300 C C . ILE B 1 81 ? -1.938 -6.848 -3.236 1 74.12 81 ILE B C 1
ATOM 1302 O O . ILE B 1 81 ? -2.865 -7.438 -2.676 1 74.12 81 ILE B O 1
ATOM 1306 N N . HIS B 1 82 ? -1.958 -6.414 -4.43 1 79.19 82 HIS B N 1
ATOM 1307 C CA . HIS B 1 82 ? -2.824 -7.059 -5.414 1 79.19 82 HIS B CA 1
ATOM 1308 C C . HIS B 1 82 ? -2.059 -8.094 -6.23 1 79.19 82 HIS B C 1
ATOM 1310 O O . HIS B 1 82 ? -0.898 -7.875 -6.586 1 79.19 82 HIS B O 1
ATOM 1316 N N . GLY B 1 83 ? -2.736 -9.211 -6.465 1 86.12 83 GLY B N 1
ATOM 1317 C CA . GLY B 1 83 ? -2.154 -10.234 -7.32 1 86.12 83 GLY B CA 1
ATOM 1318 C C . GLY B 1 83 ? -3.193 -11.07 -8.047 1 86.12 83 GLY B C 1
ATOM 1319 O O . GLY B 1 83 ? -4.312 -11.234 -7.562 1 86.12 83 GLY B O 1
ATOM 1320 N N . THR B 1 84 ? -2.848 -11.359 -9.234 1 92 84 THR B N 1
ATOM 1321 C CA . THR B 1 84 ? -3.672 -12.266 -10.031 1 92 84 THR B CA 1
ATOM 1322 C C . THR B 1 84 ? -2.871 -13.484 -10.461 1 92 84 THR B C 1
ATOM 1324 O O . THR B 1 84 ? -1.643 -13.438 -10.539 1 92 84 THR B O 1
ATOM 1327 N N . ALA B 1 85 ? -3.678 -14.57 -10.648 1 94.75 85 ALA B N 1
ATOM 1328 C CA . ALA B 1 85 ? -3.064 -15.812 -11.109 1 94.75 85 ALA B CA 1
ATOM 1329 C C . ALA B 1 85 ? -4.039 -16.625 -11.961 1 94.75 85 ALA B C 1
ATOM 1331 O O . ALA B 1 85 ? -5.258 -16.531 -11.781 1 94.75 85 ALA B O 1
ATOM 1332 N N . ASN B 1 86 ? -3.445 -17.359 -12.898 1 96.38 86 ASN B N 1
ATOM 1333 C CA . ASN B 1 86 ? -4.176 -18.422 -13.562 1 96.38 86 ASN B CA 1
ATOM 1334 C C . ASN B 1 86 ? -4.02 -19.75 -12.82 1 96.38 86 ASN B C 1
ATOM 1336 O O . ASN B 1 86 ? -2.955 -20.047 -12.273 1 96.38 86 ASN B O 1
ATOM 1340 N N . ILE B 1 87 ? -5.152 -20.484 -12.836 1 97.62 87 ILE B N 1
ATOM 1341 C CA . ILE B 1 87 ? -5.082 -21.766 -12.141 1 97.62 87 ILE B CA 1
ATOM 1342 C C . ILE B 1 87 ? -5.293 -22.906 -13.133 1 97.62 87 ILE B C 1
ATOM 1344 O O . ILE B 1 87 ? -6.074 -22.781 -14.078 1 97.62 87 ILE B O 1
ATOM 1348 N N . TYR B 1 88 ? -4.578 -24.047 -12.812 1 97.44 88 TYR B N 1
ATOM 1349 C CA . TYR B 1 88 ? -4.535 -25.172 -13.742 1 97.44 88 TYR B CA 1
ATOM 1350 C C . TYR B 1 88 ? -4.672 -26.5 -13.008 1 97.44 88 TYR B C 1
ATOM 1352 O O . TYR B 1 88 ? -4.336 -26.594 -11.828 1 97.44 88 TYR B O 1
ATOM 1360 N N . LYS B 1 89 ? -5.242 -27.406 -13.805 1 97.19 89 LYS B N 1
ATOM 1361 C CA . LYS B 1 89 ? -5.32 -28.797 -13.359 1 97.19 89 LYS B CA 1
ATOM 1362 C C . LYS B 1 89 ? -4.551 -29.719 -14.305 1 97.19 89 LYS B C 1
ATOM 1364 O O . LYS B 1 89 ? -4.555 -29.516 -15.523 1 97.19 89 LYS B O 1
ATOM 1369 N N . LYS B 1 90 ? -3.939 -30.688 -13.656 1 95.06 90 LYS B N 1
ATOM 1370 C CA . LYS B 1 90 ? -3.238 -31.672 -14.469 1 95.06 90 LYS B CA 1
ATOM 1371 C C . LYS B 1 90 ? -4.211 -32.438 -15.352 1 95.06 90 LYS B C 1
ATOM 1373 O O . LYS B 1 90 ? -5.297 -32.844 -14.906 1 95.06 90 LYS B O 1
ATOM 1378 N N . LYS B 1 91 ? -3.771 -32.625 -16.516 1 93.12 91 LYS B N 1
ATOM 1379 C CA . LYS B 1 91 ? -4.582 -33.344 -17.5 1 93.12 91 LYS B CA 1
ATOM 1380 C C . LYS B 1 91 ? -4.66 -34.844 -17.172 1 93.12 91 LYS B C 1
ATOM 1382 O O . LYS B 1 91 ? -3.725 -35.406 -16.594 1 93.12 91 LYS B O 1
#

Radius of gyration: 30.1 Å; Cα contacts (8 Å, |Δi|>4): 331; chains: 2; bounding box: 52×120×44 Å

Secondary structure (DSSP, 8-state):
------------------SSSPEEE-HHHHHHHGGGEEEEEEEEEEEESSHHHHHHHHHHHHHHTT-SEEEEEEEEEEEEEEEEEEEEEE-/------------------SSSPEEE-HHHHHHHGGGEEEEEEEEEEEESSHHHHHHHHHHHHHHTT-SEEEEEEEEEEEEEEEEEEEEEE-

pLDDT: mean 76.32, std 23.21, range [23.97, 97.62]

Nearest PDB structures (foldseek):
  2noc-assembly1_A  TM=5.832E-01  e=1.780E-04  Salmonella enterica
  2noc-assembly1_A  TM=5.832E-01  e=1.681E-04  Salmonella enterica

Sequence (182 aa):
MKIISKMLVGALAFAVTNVYAAELMTKAEFEKVESQYEKIGDISTSNEMSTADAKEDLIKKADEKGADVLVLTSGQTDNKIHGTANIYKKKMKIISKMLVGALAFAVTNVYAAELMTKAEFEKVESQYEKIGDISTSNEMSTADAKEDLIKKADEKGADVLVLTSGQTDNKIHGTANIYKKK

Organism: Escherichia coli O45:K1 (strain S88 / ExPEC) (NCBI:txid585035)